Protein AF-A0A7M2XFX9-F1 (afdb_monomer)

Structure (mmCIF, N/CA/C/O backbone):
data_AF-A0A7M2XFX9-F1
#
_entry.id   AF-A0A7M2XFX9-F1
#
loop_
_atom_site.group_PDB
_atom_site.id
_atom_site.type_symbol
_atom_site.label_atom_id
_atom_site.label_alt_id
_atom_site.label_comp_id
_atom_site.label_asym_id
_atom_site.label_entity_id
_atom_site.label_seq_id
_atom_site.pdbx_PDB_ins_code
_atom_site.Cartn_x
_atom_site.Cartn_y
_atom_site.Cartn_z
_atom_site.occupancy
_atom_site.B_iso_or_equiv
_atom_site.auth_seq_id
_atom_site.auth_comp_id
_atom_site.auth_asym_id
_atom_site.auth_atom_id
_atom_site.pdbx_PDB_model_num
ATOM 1 N N . MET A 1 1 ? 25.821 25.068 9.474 1.00 50.50 1 MET A N 1
ATOM 2 C CA . MET A 1 1 ? 25.630 24.224 8.277 1.00 50.50 1 MET A CA 1
ATOM 3 C C . MET A 1 1 ? 24.478 23.293 8.603 1.00 50.50 1 MET A C 1
ATOM 5 O O . MET A 1 1 ? 24.572 22.636 9.627 1.00 50.50 1 MET A O 1
ATOM 9 N N . ALA A 1 2 ? 23.368 23.348 7.863 1.00 56.62 2 ALA A N 1
ATOM 10 C CA . ALA A 1 2 ? 22.237 22.454 8.110 1.00 56.62 2 ALA A CA 1
ATOM 11 C C . ALA A 1 2 ? 22.628 21.046 7.649 1.00 56.62 2 ALA A C 1
ATOM 13 O O . ALA A 1 2 ? 23.106 20.883 6.526 1.00 56.62 2 ALA A O 1
ATOM 14 N N . GLU A 1 3 ? 22.501 20.061 8.532 1.00 62.91 3 GLU A N 1
ATOM 15 C CA . GLU A 1 3 ? 22.744 18.662 8.193 1.00 62.91 3 GLU A CA 1
ATOM 16 C C . GLU A 1 3 ? 21.773 18.237 7.078 1.00 62.91 3 GLU A C 1
ATOM 18 O O . GLU A 1 3 ? 20.604 18.637 7.109 1.00 62.91 3 GLU A O 1
ATOM 23 N N . PRO A 1 4 ? 22.228 17.477 6.065 1.00 64.00 4 PRO A N 1
ATOM 24 C CA . PRO A 1 4 ? 21.351 17.014 5.003 1.00 64.00 4 PRO A CA 1
ATOM 25 C C . PRO A 1 4 ? 20.238 16.161 5.613 1.00 64.00 4 PRO A C 1
ATOM 27 O O . PRO A 1 4 ? 20.495 15.114 6.205 1.00 64.00 4 PRO A O 1
ATOM 30 N N . GLN A 1 5 ? 18.998 16.630 5.477 1.00 67.06 5 GLN A N 1
ATOM 31 C CA . GLN A 1 5 ? 17.807 15.881 5.858 1.00 67.06 5 GLN A CA 1
ATOM 32 C C . GLN A 1 5 ? 17.787 14.589 5.035 1.00 67.06 5 GLN A C 1
ATOM 34 O O . GLN A 1 5 ? 17.489 14.601 3.840 1.00 67.06 5 GLN A O 1
ATOM 39 N N . GLN A 1 6 ? 18.169 13.474 5.657 1.00 73.69 6 GLN A N 1
ATOM 40 C CA . GLN A 1 6 ? 18.098 12.174 5.007 1.00 73.69 6 GLN A CA 1
ATOM 41 C C . GLN A 1 6 ? 16.627 11.794 4.865 1.00 73.69 6 GLN A C 1
ATOM 43 O O . GLN A 1 6 ? 15.957 11.465 5.844 1.00 73.69 6 GLN A O 1
ATOM 48 N N . MET A 1 7 ? 16.123 11.872 3.637 1.00 78.88 7 MET A N 1
ATOM 49 C CA . MET A 1 7 ? 14.787 11.391 3.315 1.00 78.88 7 MET A CA 1
ATOM 50 C C . MET 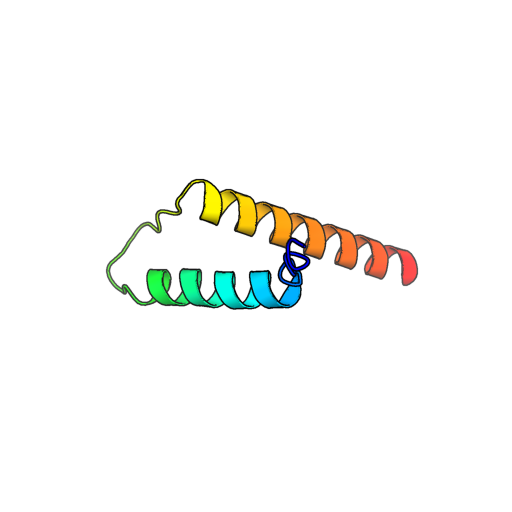A 1 7 ? 14.755 9.861 3.455 1.00 78.88 7 MET A C 1
ATOM 52 O O . MET A 1 7 ? 15.703 9.190 3.033 1.00 78.88 7 MET A O 1
ATOM 56 N N . PRO A 1 8 ? 13.698 9.287 4.054 1.00 80.81 8 PRO A N 1
ATOM 57 C CA . PRO A 1 8 ? 13.562 7.842 4.172 1.00 80.81 8 PRO A CA 1
ATOM 58 C C . PRO A 1 8 ? 13.421 7.198 2.788 1.00 80.81 8 PRO A C 1
ATOM 60 O O . PRO A 1 8 ? 12.790 7.748 1.887 1.00 80.81 8 PRO A O 1
ATOM 63 N N . SER A 1 9 ? 13.989 6.005 2.624 1.00 87.44 9 SER A N 1
ATOM 64 C CA . SER A 1 9 ? 13.824 5.214 1.398 1.00 87.44 9 SER A CA 1
ATOM 65 C C . SER A 1 9 ? 12.382 4.726 1.229 1.00 87.44 9 SER A C 1
ATOM 67 O O . SER A 1 9 ? 11.678 4.490 2.215 1.00 87.44 9 SER A O 1
ATOM 69 N N . ALA A 1 10 ? 11.966 4.473 -0.017 1.00 84.31 10 ALA A N 1
ATOM 70 C CA . ALA A 1 10 ? 10.650 3.906 -0.326 1.00 84.31 10 ALA A CA 1
ATOM 71 C C . ALA A 1 10 ? 10.378 2.602 0.449 1.00 84.31 10 ALA A C 1
ATOM 73 O O . ALA A 1 10 ? 9.288 2.405 0.978 1.00 84.31 10 ALA A O 1
ATOM 74 N N . LEU A 1 11 ? 11.400 1.753 0.624 1.00 87.25 11 LEU A N 1
ATOM 75 C CA . LEU A 1 11 ? 11.299 0.529 1.424 1.00 87.25 11 LEU A CA 1
ATOM 76 C C . LEU A 1 11 ? 11.044 0.811 2.914 1.00 87.25 11 LEU A C 1
ATOM 78 O O . LEU A 1 11 ? 10.266 0.099 3.553 1.00 87.25 11 LEU A O 1
ATOM 82 N N . GLN A 1 12 ? 11.695 1.826 3.489 1.00 89.19 12 GLN A N 1
ATOM 83 C CA . GLN A 1 12 ? 11.440 2.229 4.877 1.00 89.19 12 GLN A CA 1
ATOM 84 C C . GLN A 1 12 ? 10.011 2.754 5.040 1.00 89.19 12 GLN A C 1
ATOM 86 O O . GLN A 1 12 ? 9.337 2.370 5.996 1.00 89.19 12 GLN A O 1
ATOM 91 N N . VAL A 1 13 ? 9.531 3.555 4.086 1.00 89.00 13 VAL A N 1
ATOM 92 C CA . VAL A 1 13 ? 8.151 4.063 4.070 1.00 89.00 13 VAL A CA 1
ATOM 93 C C . VAL A 1 13 ? 7.145 2.915 3.934 1.00 89.00 13 VAL A C 1
ATOM 95 O O . VAL A 1 13 ? 6.206 2.839 4.723 1.00 89.00 13 VAL A O 1
ATOM 98 N N . ALA A 1 14 ? 7.377 1.963 3.025 1.00 90.38 14 ALA A N 1
ATOM 99 C CA . ALA A 1 14 ? 6.524 0.788 2.841 1.00 90.38 14 ALA A CA 1
ATOM 100 C C . ALA A 1 14 ? 6.413 -0.058 4.117 1.00 90.38 14 ALA A C 1
ATOM 102 O O . ALA A 1 14 ? 5.320 -0.453 4.527 1.00 90.38 14 ALA A O 1
ATOM 103 N N . ARG A 1 15 ? 7.543 -0.296 4.796 1.00 93.00 15 ARG A N 1
ATOM 104 C CA . ARG A 1 15 ? 7.571 -1.029 6.072 1.00 93.00 15 ARG A CA 1
ATOM 105 C C . ARG A 1 15 ? 6.822 -0.290 7.175 1.00 93.00 15 ARG A C 1
ATOM 107 O O . ARG A 1 15 ? 6.075 -0.923 7.920 1.00 93.00 15 ARG A O 1
ATOM 114 N N . ALA A 1 16 ? 7.003 1.026 7.269 1.00 91.94 16 ALA A N 1
ATOM 115 C CA . ALA A 1 16 ? 6.277 1.848 8.229 1.00 91.94 16 ALA A CA 1
ATOM 116 C C . ALA A 1 16 ? 4.764 1.794 7.963 1.00 91.94 16 ALA A C 1
ATOM 118 O O . ALA A 1 16 ? 3.990 1.558 8.890 1.00 91.94 16 ALA A O 1
ATOM 119 N N . MET A 1 17 ? 4.346 1.907 6.700 1.00 93.25 17 MET A N 1
ATOM 120 C CA . MET A 1 17 ? 2.930 1.868 6.344 1.00 93.25 17 MET A CA 1
ATOM 121 C C . MET A 1 17 ? 2.294 0.502 6.611 1.00 93.25 17 MET A C 1
ATOM 123 O O . MET A 1 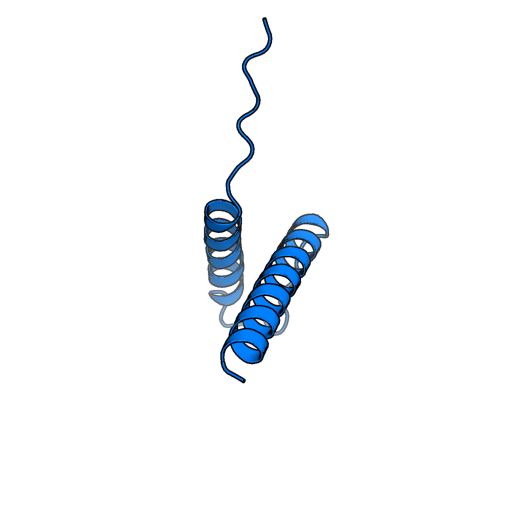17 ? 1.206 0.420 7.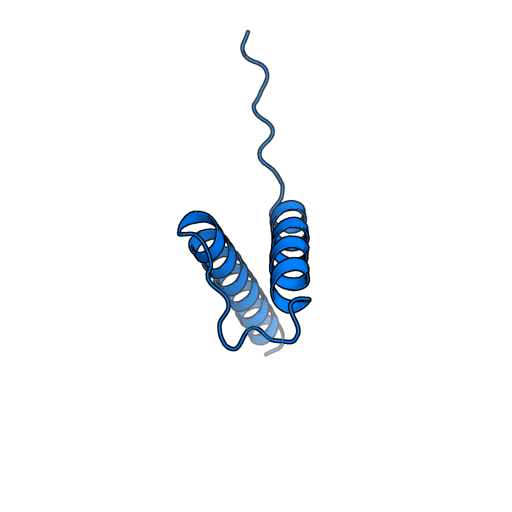180 1.00 93.25 17 MET A O 1
ATOM 127 N N . ALA A 1 18 ? 3.003 -0.587 6.305 1.00 93.69 18 ALA A N 1
ATOM 128 C CA . ALA A 1 18 ? 2.552 -1.930 6.652 1.00 93.69 18 ALA A CA 1
ATOM 129 C C . ALA A 1 18 ? 2.341 -2.089 8.168 1.00 93.69 18 ALA A C 1
ATOM 131 O O . ALA A 1 18 ? 1.396 -2.753 8.594 1.00 93.69 18 ALA A O 1
ATOM 132 N N . GLN A 1 19 ? 3.188 -1.469 8.995 1.00 94.75 19 GLN A N 1
ATOM 133 C CA . GLN A 1 19 ? 3.028 -1.499 10.447 1.00 94.75 19 GLN A CA 1
ATOM 134 C C . GLN A 1 19 ? 1.795 -0.710 10.913 1.00 94.75 19 GLN A C 1
ATOM 136 O O . GLN A 1 19 ? 1.053 -1.196 11.772 1.00 94.75 19 GLN A O 1
ATOM 141 N N . VAL A 1 20 ? 1.551 0.471 10.335 1.00 92.00 20 VAL A N 1
ATOM 142 C CA . VAL A 1 20 ? 0.353 1.282 10.614 1.00 92.00 20 VAL A CA 1
ATOM 143 C C . VAL A 1 20 ? -0.910 0.494 10.272 1.00 92.00 20 VAL A C 1
ATOM 145 O O . VAL A 1 20 ? -1.779 0.322 11.128 1.00 92.00 20 VAL A O 1
ATOM 148 N N . LEU A 1 21 ? -0.979 -0.066 9.062 1.00 93.19 21 LEU A N 1
ATOM 149 C CA . LEU A 1 21 ? -2.130 -0.847 8.610 1.00 93.19 21 LEU A CA 1
ATOM 150 C C . LEU A 1 21 ? -2.347 -2.101 9.462 1.00 93.19 21 LEU A C 1
ATOM 152 O O . LEU A 1 21 ? -3.476 -2.353 9.873 1.00 93.19 21 LEU A O 1
ATOM 156 N N . ARG A 1 22 ? -1.287 -2.847 9.808 1.00 94.50 22 ARG A N 1
ATOM 157 C CA . ARG A 1 22 ? -1.390 -4.003 10.722 1.00 94.50 22 ARG A CA 1
ATOM 158 C C . ARG A 1 22 ? -1.960 -3.616 12.078 1.00 94.50 22 ARG A C 1
ATOM 160 O O . ARG A 1 22 ? -2.781 -4.344 12.620 1.00 94.50 22 ARG A O 1
ATOM 167 N N . THR A 1 23 ? -1.526 -2.481 12.618 1.00 92.88 23 THR A N 1
ATOM 168 C CA . THR A 1 23 ? -1.998 -2.000 13.921 1.00 92.88 23 THR A CA 1
ATOM 169 C C . THR A 1 23 ? -3.482 -1.655 13.864 1.00 92.88 23 THR A C 1
ATOM 171 O O . THR A 1 23 ? -4.232 -2.051 14.751 1.00 92.88 23 THR A O 1
ATOM 174 N N . LYS A 1 24 ? -3.923 -0.973 12.800 1.00 91.94 24 LYS A N 1
ATOM 175 C CA . LYS A 1 24 ? -5.340 -0.637 12.605 1.00 91.94 24 LYS A CA 1
ATOM 176 C C . LYS A 1 24 ? -6.198 -1.891 12.373 1.00 91.94 24 LYS A C 1
ATOM 178 O O . LYS A 1 24 ? -7.256 -2.014 12.977 1.00 91.94 24 LYS A O 1
ATOM 183 N N . LEU A 1 25 ? -5.709 -2.854 11.585 1.00 93.00 25 LEU A N 1
ATOM 184 C CA . LEU A 1 25 ? -6.377 -4.140 11.322 1.00 93.00 25 LEU A CA 1
ATOM 185 C C . LEU A 1 25 ? -6.458 -5.059 12.549 1.00 93.00 25 LEU A C 1
ATOM 187 O O . LEU A 1 25 ? -7.334 -5.915 12.609 1.00 93.00 25 LEU A O 1
ATOM 191 N N . ALA A 1 26 ? -5.567 -4.903 13.532 1.00 93.50 26 ALA A N 1
ATOM 192 C CA . ALA A 1 26 ? -5.600 -5.697 14.761 1.00 93.50 26 ALA A CA 1
ATOM 193 C C . ALA A 1 26 ? -6.823 -5.390 15.648 1.00 93.50 26 ALA A C 1
ATOM 195 O O . ALA A 1 26 ? -7.078 -6.098 16.624 1.00 93.50 26 ALA A O 1
ATOM 196 N N . VAL A 1 27 ? -7.596 -4.349 15.325 1.00 91.50 27 VAL A N 1
ATOM 197 C CA . VAL A 1 27 ? -8.864 -4.041 15.988 1.00 91.50 27 VAL A CA 1
ATOM 198 C C . VAL A 1 27 ? -9.966 -4.921 15.391 1.00 91.50 27 VAL A C 1
ATOM 200 O O . VAL A 1 27 ? -10.692 -4.517 14.492 1.00 91.50 27 VAL A O 1
ATOM 203 N N . PHE A 1 28 ? -10.106 -6.138 15.922 1.00 81.88 28 PHE A N 1
ATOM 204 C CA . PHE A 1 28 ? -11.001 -7.190 15.404 1.00 81.88 28 PHE A CA 1
ATOM 205 C C . PHE A 1 28 ? -12.496 -6.832 15.310 1.00 81.88 28 PHE A C 1
ATOM 207 O O . PHE A 1 28 ? -13.247 -7.559 14.669 1.00 81.88 28 PHE A O 1
ATOM 214 N N . GLY A 1 29 ? -12.941 -5.755 15.959 1.00 88.31 29 GLY A N 1
ATOM 215 C CA . GLY A 1 29 ? -14.328 -5.279 15.901 1.00 88.31 29 GLY A CA 1
ATOM 216 C C . GLY A 1 29 ? -14.546 -4.065 14.998 1.00 88.31 29 GLY A C 1
ATOM 217 O O . GLY A 1 29 ? -15.655 -3.542 14.966 1.00 88.31 29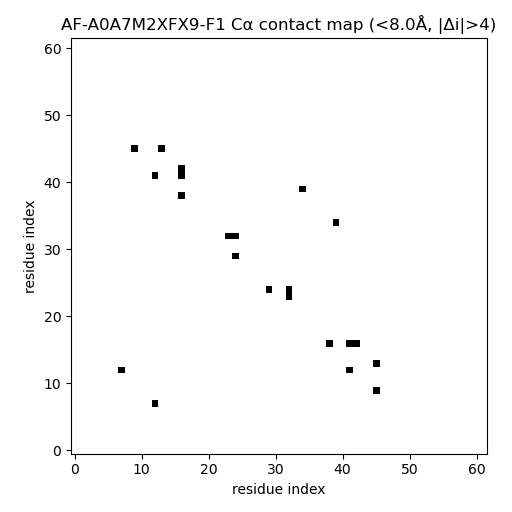 GLY A O 1
ATOM 218 N N . ALA A 1 30 ? -13.508 -3.569 14.324 1.00 89.25 30 ALA A N 1
ATOM 219 C CA . ALA A 1 30 ? -13.641 -2.434 13.423 1.00 89.25 30 ALA A CA 1
ATOM 220 C C . ALA A 1 30 ? -14.181 -2.899 12.062 1.00 89.25 30 ALA A C 1
ATOM 222 O O . ALA A 1 30 ? -13.552 -3.712 11.389 1.00 89.25 30 ALA A O 1
ATOM 223 N N . GLU A 1 31 ? -15.332 -2.364 11.650 1.00 91.50 31 GLU A N 1
ATOM 224 C CA . GLU A 1 31 ? -15.889 -2.583 10.305 1.00 91.50 31 GLU A CA 1
ATOM 225 C C . GLU A 1 31 ? -15.189 -1.716 9.247 1.00 91.50 31 GLU A C 1
ATOM 227 O O . GLU A 1 31 ? -15.107 -2.091 8.080 1.00 91.50 31 GLU A O 1
ATOM 232 N N . GLU A 1 32 ? -14.632 -0.577 9.667 1.00 92.31 32 GLU A N 1
ATOM 233 C CA . GLU A 1 32 ? -13.959 0.386 8.800 1.00 92.31 32 GLU A CA 1
ATOM 234 C C . GLU A 1 32 ? -12.594 0.788 9.368 1.00 92.31 32 GLU A C 1
ATOM 236 O O . GLU A 1 32 ? -12.402 0.904 10.58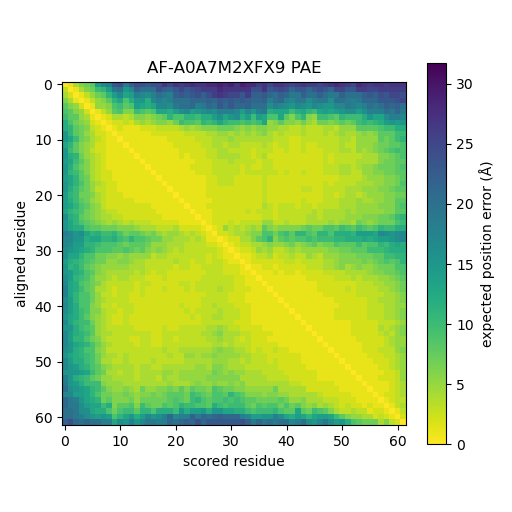2 1.00 92.31 32 GLU A O 1
ATOM 241 N N . ILE A 1 33 ? -11.638 1.053 8.472 1.00 91.44 33 ILE A N 1
ATOM 242 C CA . ILE A 1 33 ? -10.319 1.586 8.821 1.00 91.44 33 ILE A CA 1
ATOM 243 C C . ILE A 1 33 ? -10.207 3.000 8.276 1.00 91.44 33 ILE A C 1
ATOM 245 O O . ILE A 1 33 ? -10.144 3.216 7.068 1.00 91.44 33 ILE A O 1
ATOM 249 N N . MET A 1 34 ? -10.110 3.966 9.183 1.00 92.25 34 MET A N 1
ATOM 250 C CA . MET A 1 34 ? -9.827 5.346 8.818 1.00 92.25 34 MET A CA 1
ATOM 251 C C . MET A 1 34 ? -8.322 5.595 8.716 1.00 92.25 34 MET A C 1
ATOM 253 O O . MET A 1 34 ? -7.547 5.312 9.641 1.00 92.25 34 MET A O 1
ATOM 257 N N . LEU A 1 35 ? -7.925 6.187 7.594 1.00 93.56 35 LEU A N 1
ATOM 258 C CA . LEU A 1 35 ? -6.588 6.722 7.371 1.00 93.56 35 LEU A CA 1
ATOM 259 C C . LEU A 1 35 ? -6.617 8.247 7.461 1.00 93.56 35 LEU A C 1
ATOM 261 O O . LEU A 1 35 ? -7.593 8.879 7.047 1.00 93.56 35 LEU A O 1
ATOM 265 N N . THR A 1 36 ? -5.546 8.849 7.977 1.00 94.44 36 THR A N 1
ATOM 266 C CA . THR A 1 36 ? -5.332 10.286 7.779 1.00 94.44 36 THR A CA 1
ATOM 267 C C . THR A 1 36 ? -5.038 10.568 6.307 1.00 94.44 36 THR A C 1
ATOM 269 O O . THR A 1 36 ? -4.733 9.666 5.523 1.00 94.44 36 THR A O 1
ATOM 272 N N . ARG A 1 37 ? -5.101 11.842 5.915 1.00 95.12 37 ARG A N 1
ATOM 273 C CA . ARG A 1 37 ? -4.769 12.253 4.548 1.00 95.12 37 ARG A CA 1
ATOM 274 C C . ARG A 1 37 ? -3.344 11.848 4.169 1.00 95.12 37 ARG A C 1
ATOM 276 O O . ARG A 1 37 ? -3.119 11.389 3.055 1.00 95.12 37 ARG A O 1
ATOM 283 N N . GLU A 1 38 ? -2.401 12.015 5.088 1.00 93.31 38 GLU A N 1
ATOM 284 C CA . GLU A 1 38 ? -0.993 11.666 4.900 1.00 93.31 38 GLU A CA 1
ATOM 285 C C . GLU A 1 38 ? -0.823 10.152 4.775 1.00 93.31 38 GLU A C 1
ATOM 287 O O . GLU A 1 38 ? -0.136 9.691 3.867 1.00 93.31 38 GLU A O 1
ATOM 292 N N . GLU A 1 39 ? -1.492 9.374 5.632 1.00 93.19 39 GLU A N 1
ATOM 293 C CA . GLU A 1 39 ? -1.484 7.911 5.548 1.00 93.19 39 GLU A CA 1
ATOM 294 C C . GLU A 1 39 ? -2.042 7.430 4.200 1.00 93.19 39 GLU A C 1
ATOM 296 O O . GLU A 1 39 ? -1.425 6.601 3.533 1.00 93.19 39 GLU A O 1
ATOM 301 N N . ALA A 1 40 ? -3.168 7.992 3.755 1.00 94.75 40 ALA A N 1
ATOM 302 C CA . ALA A 1 40 ? -3.780 7.648 2.476 1.00 94.75 40 ALA A CA 1
ATOM 303 C C . ALA A 1 40 ? -2.896 8.028 1.277 1.00 94.75 40 ALA A C 1
ATOM 305 O O . ALA A 1 40 ? -2.723 7.217 0.369 1.00 94.75 40 ALA A O 1
ATOM 306 N N . ALA A 1 41 ? -2.301 9.226 1.280 1.00 93.94 41 ALA A N 1
ATOM 307 C CA . ALA A 1 41 ? -1.406 9.674 0.212 1.00 93.94 41 ALA A CA 1
ATOM 308 C C . ALA A 1 41 ? -0.159 8.783 0.097 1.00 93.94 41 ALA A C 1
ATOM 310 O O . ALA A 1 41 ? 0.262 8.434 -1.003 1.00 93.94 41 ALA A O 1
ATOM 311 N N . LEU A 1 42 ? 0.405 8.376 1.236 1.00 92.06 42 LEU A N 1
ATOM 312 C CA . LEU A 1 42 ? 1.535 7.453 1.276 1.00 92.06 42 LEU A CA 1
ATOM 313 C C . LEU A 1 42 ? 1.145 6.049 0.789 1.00 92.06 42 LEU A C 1
ATOM 315 O O . LEU A 1 42 ? 1.899 5.451 0.025 1.00 92.06 42 LEU A O 1
ATOM 319 N N . CYS A 1 43 ? -0.019 5.526 1.190 1.00 92.81 43 CYS A N 1
ATOM 320 C CA . CYS A 1 43 ? -0.533 4.254 0.669 1.00 92.81 43 CYS A CA 1
ATOM 321 C C . CYS A 1 43 ? -0.708 4.292 -0.853 1.00 92.81 43 CYS A C 1
ATOM 323 O O . CYS A 1 43 ? -0.313 3.342 -1.526 1.00 92.81 43 CYS A O 1
ATOM 325 N N . LEU A 1 44 ? -1.272 5.381 -1.384 1.00 94.12 44 LEU A N 1
ATOM 326 C CA . LEU A 1 44 ? -1.490 5.551 -2.818 1.00 94.12 44 LEU A CA 1
ATOM 327 C C . LEU A 1 44 ? -0.166 5.551 -3.587 1.00 94.12 44 LEU A C 1
ATOM 329 O O . LEU A 1 44 ? 0.011 4.715 -4.464 1.00 94.12 44 LEU A O 1
ATOM 333 N N . GLY A 1 45 ? 0.790 6.401 -3.197 1.00 92.31 45 GLY A N 1
ATOM 334 C CA . GLY A 1 45 ? 2.079 6.472 -3.891 1.00 92.31 45 GLY A CA 1
ATOM 335 C C . GLY A 1 45 ? 2.868 5.156 -3.843 1.00 92.31 45 GLY A C 1
ATOM 336 O O . GLY A 1 45 ? 3.554 4.808 -4.799 1.00 92.31 45 GLY A O 1
ATOM 337 N N . LEU A 1 46 ? 2.747 4.384 -2.754 1.00 91.31 46 LEU A N 1
ATOM 338 C CA . LEU A 1 46 ? 3.327 3.038 -2.677 1.00 91.31 46 LEU A CA 1
ATOM 339 C C . LEU A 1 46 ? 2.649 2.057 -3.643 1.00 91.31 46 LEU A C 1
ATOM 341 O O . LEU A 1 46 ? 3.341 1.268 -4.281 1.00 91.31 46 LEU A O 1
ATOM 345 N N . ALA A 1 47 ? 1.318 2.080 -3.732 1.00 92.06 47 ALA A N 1
ATOM 346 C CA . ALA A 1 47 ? 0.569 1.195 -4.620 1.00 92.06 47 ALA A CA 1
ATOM 347 C C . ALA A 1 47 ? 0.830 1.517 -6.098 1.00 92.06 47 ALA A C 1
ATOM 349 O O . ALA A 1 47 ? 1.038 0.599 -6.890 1.00 92.06 47 ALA A O 1
ATOM 350 N N . GLU A 1 48 ? 0.875 2.802 -6.451 1.00 94.19 48 GLU A N 1
ATOM 351 C CA . GLU A 1 48 ? 1.209 3.271 -7.800 1.00 94.19 48 GLU A CA 1
ATOM 352 C C . GLU A 1 48 ? 2.626 2.839 -8.187 1.00 94.19 48 GLU A C 1
ATOM 354 O O . GLU A 1 48 ? 2.792 2.162 -9.196 1.00 94.19 48 GLU A O 1
ATOM 359 N N . GLY A 1 49 ? 3.627 3.096 -7.337 1.00 90.50 49 GLY A N 1
ATOM 360 C CA . GLY A 1 49 ? 5.010 2.718 -7.637 1.00 90.50 49 GLY A CA 1
ATOM 361 C C . GLY A 1 49 ? 5.236 1.205 -7.758 1.00 90.50 49 GLY A C 1
ATOM 362 O O . GLY A 1 49 ? 6.034 0.766 -8.580 1.00 90.50 49 GLY A O 1
ATOM 363 N N . VAL A 1 50 ? 4.531 0.383 -6.969 1.00 90.00 50 VAL A N 1
ATOM 364 C CA . VAL A 1 50 ? 4.578 -1.084 -7.134 1.00 90.00 50 VAL A CA 1
ATOM 365 C C . VAL A 1 50 ? 3.895 -1.512 -8.431 1.00 90.00 50 VAL A C 1
ATOM 367 O O . VAL A 1 50 ? 4.409 -2.397 -9.105 1.00 90.00 50 VAL A O 1
ATOM 370 N N . SER A 1 51 ? 2.764 -0.899 -8.785 1.00 91.12 51 SER A N 1
ATOM 371 C CA . SER A 1 51 ? 2.049 -1.223 -10.026 1.00 91.12 51 SER A CA 1
ATOM 372 C C . SER A 1 51 ? 2.896 -0.881 -11.252 1.00 91.12 51 SER A C 1
ATOM 374 O O . SER A 1 51 ? 3.036 -1.716 -12.135 1.00 91.12 51 SER A O 1
ATOM 376 N N . GLU A 1 52 ? 3.537 0.293 -11.263 1.00 93.31 52 GLU A N 1
ATOM 377 C CA . GLU A 1 52 ? 4.466 0.699 -12.325 1.00 93.31 52 GLU A CA 1
ATOM 378 C C . GLU A 1 52 ? 5.628 -0.291 -12.47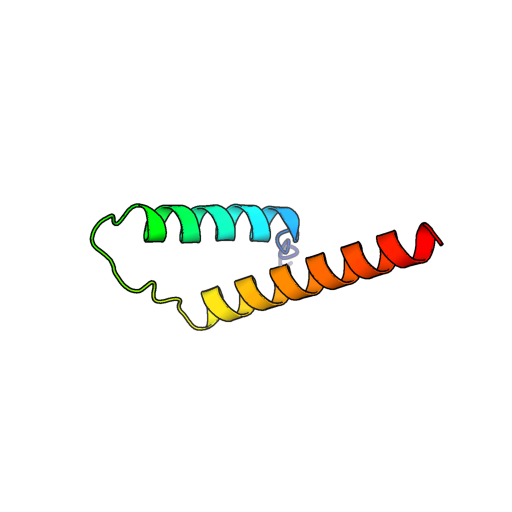6 1.00 93.31 52 GLU A C 1
ATOM 380 O O . GLU A 1 52 ? 5.931 -0.710 -1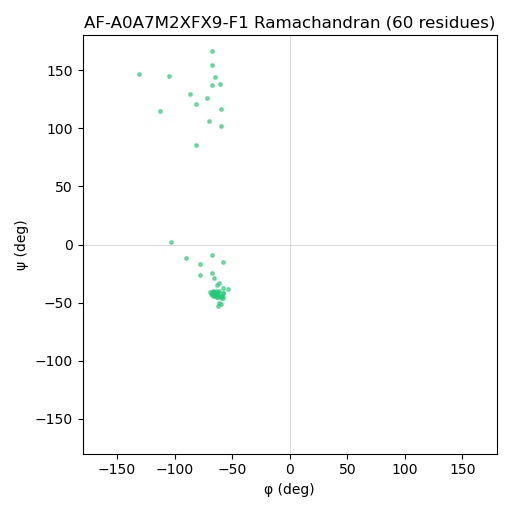3.590 1.00 93.31 52 GLU A O 1
ATOM 385 N N . GLN A 1 53 ? 6.241 -0.715 -11.365 1.00 90.31 53 GLN A N 1
ATOM 386 C CA . GLN A 1 53 ? 7.334 -1.689 -11.405 1.00 90.31 53 GLN A CA 1
ATOM 387 C C . GLN A 1 53 ? 6.881 -3.044 -11.967 1.00 90.31 53 GLN A C 1
ATOM 389 O O . GLN A 1 53 ? 7.598 -3.648 -12.760 1.00 90.31 53 GLN A O 1
ATOM 394 N N . LEU A 1 54 ? 5.706 -3.530 -11.557 1.00 90.94 54 LEU A N 1
ATOM 395 C CA . LEU A 1 54 ? 5.167 -4.801 -12.046 1.00 90.94 54 LEU A CA 1
ATOM 396 C C . LEU A 1 54 ? 4.819 -4.729 -13.540 1.00 90.94 54 LEU A C 1
ATOM 398 O O . LEU A 1 54 ? 5.127 -5.669 -14.267 1.00 90.94 54 LEU A O 1
ATOM 402 N N . ASP A 1 55 ? 4.256 -3.611 -14.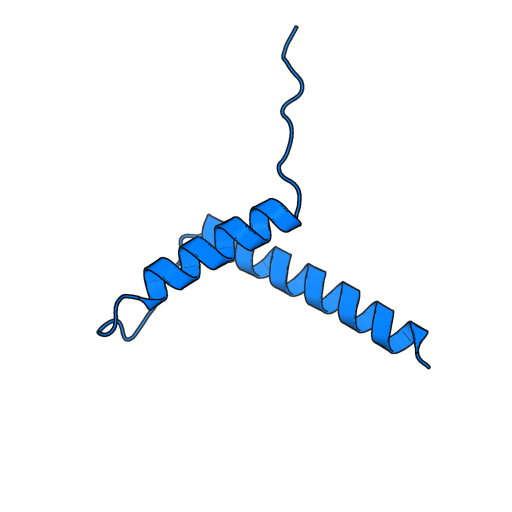008 1.00 92.81 55 ASP A N 1
ATOM 403 C CA . ASP A 1 55 ? 3.986 -3.372 -15.432 1.00 92.81 55 ASP A CA 1
ATOM 404 C C . ASP A 1 55 ? 5.282 -3.365 -16.267 1.00 92.81 55 ASP A C 1
ATOM 406 O O . ASP A 1 55 ? 5.307 -3.869 -17.394 1.00 92.81 55 ASP A O 1
ATOM 410 N N . GLU A 1 56 ? 6.364 -2.772 -15.748 1.00 92.00 56 GLU A N 1
ATOM 411 C CA . GLU A 1 56 ? 7.679 -2.800 -16.402 1.00 92.00 56 GLU A CA 1
ATOM 412 C C . GLU A 1 56 ? 8.249 -4.221 -16.476 1.00 92.00 56 GLU A C 1
ATOM 414 O O . GLU A 1 56 ? 8.747 -4.622 -17.532 1.00 92.00 56 GLU A O 1
ATOM 419 N N . ASP A 1 57 ? 8.135 -4.989 -15.390 1.00 90.81 57 ASP A N 1
ATOM 420 C CA . ASP A 1 57 ? 8.594 -6.377 -15.326 1.00 90.81 57 ASP A CA 1
ATOM 421 C C . ASP A 1 57 ? 7.805 -7.281 -16.298 1.00 90.81 57 ASP A C 1
ATOM 423 O O . ASP A 1 57 ? 8.407 -8.115 -16.978 1.00 90.81 57 ASP A O 1
ATOM 427 N N . GLU A 1 58 ? 6.482 -7.096 -16.421 1.00 88.44 58 GLU A N 1
ATOM 428 C CA . GLU A 1 58 ? 5.642 -7.822 -17.390 1.00 88.44 58 GLU A CA 1
ATOM 429 C C . GLU A 1 58 ? 6.043 -7.505 -18.836 1.00 88.44 58 GLU A C 1
ATOM 43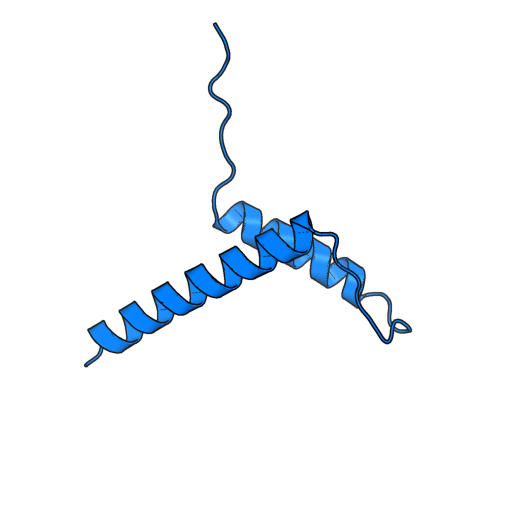1 O O . GLU A 1 58 ? 6.238 -8.417 -19.638 1.00 88.44 58 GLU A O 1
ATOM 436 N N . ARG A 1 59 ? 6.259 -6.226 -19.166 1.00 87.31 59 ARG A N 1
ATOM 437 C CA . ARG A 1 59 ? 6.700 -5.812 -20.512 1.00 87.31 59 ARG A CA 1
ATOM 438 C C . ARG A 1 59 ? 8.102 -6.292 -20.869 1.00 87.31 59 ARG A C 1
ATOM 440 O O . ARG A 1 59 ? 8.403 -6.428 -22.049 1.00 87.31 59 ARG A O 1
ATOM 447 N N . ALA A 1 60 ? 8.975 -6.480 -19.883 1.00 83.50 60 ALA A N 1
ATOM 448 C CA . ALA A 1 60 ? 10.323 -7.000 -20.099 1.00 83.50 60 ALA A CA 1
ATOM 449 C C . ALA A 1 60 ? 10.350 -8.525 -20.314 1.00 83.50 60 ALA A C 1
ATOM 451 O O . ALA A 1 60 ? 11.366 -9.055 -20.770 1.00 83.50 60 ALA A O 1
ATOM 452 N N . ALA A 1 61 ? 9.270 -9.223 -19.953 1.00 76.38 61 ALA A N 1
ATOM 453 C CA . ALA A 1 61 ? 9.126 -10.667 -20.108 1.00 76.38 61 ALA A CA 1
ATOM 454 C C . ALA A 1 61 ? 8.506 -11.093 -21.459 1.00 76.38 61 ALA A C 1
ATOM 456 O O . ALA A 1 61 ? 8.578 -12.283 -21.782 1.00 76.38 61 ALA A O 1
ATOM 457 N N . ASP A 1 62 ? 7.949 -10.146 -22.225 1.00 59.62 62 ASP A N 1
ATOM 458 C CA . ASP A 1 62 ? 7.397 -10.307 -23.586 1.00 59.62 62 ASP A CA 1
ATOM 459 C C . ASP A 1 62 ? 8.440 -10.043 -24.696 1.00 59.62 62 ASP A C 1
ATOM 461 O O . ASP A 1 62 ? 8.400 -10.757 -25.730 1.00 59.62 62 ASP A O 1
#

Mean predicted aligned error: 6.21 Å

Solvent-accessible surface area (backbone atoms only — not comparable to full-atom values): 3927 Å² total; per-residue (Å²): 133,84,75,82,80,78,74,78,51,71,68,58,52,52,54,52,50,53,50,53,52,50,58,61,63,66,45,85,82,59,92,71,86,88,68,55,72,67,55,47,52,53,51,48,54,52,52,51,55,51,49,55,51,51,53,51,54,54,63,73,74,109

Foldseek 3Di:
DDDPPDDDDLVVLVVVLVVVVVVQVVPVPDPDGDDDPVSVVSVVVNVVVVVVVVVVVVVVVD

Secondary structure (DSSP, 8-state):
-PPP--PPPHHHHHHHHHHHHHHHHT-TT-S-----HHHHHHHHHHHHHHHHHHHHHHHHH-

Sequence (62 aa):
MAEPQQMPSALQVARAMAQVLRTKLAVFGAEEIMLTREEAALCLGLAEGVSEQLDEDERAAD

pLDDT: mean 87.46, std 10.09, range [50.5, 95.12]

Radius of gyration: 15.86 Å; Cα contacts (8 Å, |Δi|>4): 11; chains: 1; bounding box: 42×35×40 Å

Nearest PDB structures (foldseek):
  6xn7-assembly1_E  TM=4.204E-01  e=4.903E+00  Lactococcus lactis subsp. lactis